Protein AF-A0A970DVB2-F1 (afdb_monomer)

Solvent-accessible surface area (backbone atoms only — not comparable to full-atom values): 7158 Å² total; per-residue (Å²): 130,81,80,74,85,77,85,55,66,73,77,74,58,91,44,64,52,68,48,99,84,73,50,55,23,44,49,46,59,50,99,82,74,46,80,42,81,42,71,71,52,56,77,52,60,52,73,46,30,64,72,48,66,75,65,81,65,89,85,80,86,90,50,93,90,47,56,69,70,58,41,53,52,52,52,50,51,50,52,38,7,68,74,74,51,31,47,72,69,50,52,51,50,50,26,62,75,67,74,43,73,70,34,63,78,48,76,91,72,60,83,133

Nearest PDB structures (foldseek):
  6vgj-assembly6_F  TM=4.010E-01  e=1.963E+00  Homo sapiens
  2k7i-assembly1_B  TM=3.975E-01  e=2.227E+00  Agrobacterium fabrum str. C58
  7ath-assembly1_AAA  TM=3.080E-01  e=3.687E+00  Microbacterium sp.
  8j07-assembly1_8A  TM=3.181E-01  e=7.856E+00  Homo sapiens

Structure (mmCIF, N/CA/C/O backbone):
data_AF-A0A970DVB2-F1
#
_entry.id   AF-A0A970DVB2-F1
#
loop_
_atom_site.group_PDB
_atom_site.id
_atom_site.type_symbol
_atom_site.label_atom_id
_atom_site.label_alt_id
_atom_site.label_comp_id
_atom_site.label_asym_id
_atom_site.label_entity_id
_atom_site.label_seq_id
_atom_site.pdbx_PDB_ins_code
_atom_site.Cartn_x
_atom_site.Cartn_y
_atom_site.Cartn_z
_atom_site.occupancy
_atom_site.B_iso_or_equiv
_atom_site.auth_seq_id
_atom_site.auth_comp_id
_atom_site.auth_asym_id
_atom_site.auth_atom_id
_atom_site.pdbx_PDB_model_num
ATOM 1 N N . MET A 1 1 ? 5.867 13.014 -39.044 1.00 49.78 1 MET A N 1
ATOM 2 C CA . MET A 1 1 ? 6.843 12.001 -38.583 1.00 49.78 1 MET A CA 1
ATOM 3 C C . MET A 1 1 ? 6.034 10.833 -38.029 1.00 49.78 1 MET A C 1
ATOM 5 O O . MET A 1 1 ? 5.243 11.074 -37.128 1.00 49.78 1 MET A O 1
ATOM 9 N N . LYS A 1 2 ? 6.109 9.622 -38.606 1.00 53.06 2 LYS A N 1
ATOM 10 C CA . LYS A 1 2 ? 5.461 8.447 -37.987 1.00 53.06 2 LYS A CA 1
ATOM 11 C C . LYS A 1 2 ? 6.108 8.230 -36.610 1.00 53.06 2 LYS A C 1
ATOM 13 O O . LYS A 1 2 ? 7.337 8.338 -36.546 1.00 53.06 2 LYS A O 1
ATOM 18 N N . PRO A 1 3 ? 5.348 7.973 -35.530 1.00 60.50 3 PRO A N 1
ATOM 19 C CA . PRO A 1 3 ? 5.961 7.591 -34.267 1.00 60.50 3 PRO A CA 1
ATOM 20 C C . PRO A 1 3 ? 6.817 6.352 -34.530 1.00 60.50 3 PRO A C 1
ATOM 22 O O . PRO A 1 3 ? 6.346 5.409 -35.164 1.00 60.50 3 PRO A O 1
ATOM 25 N N . ARG A 1 4 ? 8.088 6.383 -34.120 1.00 74.75 4 ARG A N 1
ATOM 26 C CA . ARG A 1 4 ? 8.899 5.163 -34.073 1.00 74.75 4 ARG A CA 1
ATOM 27 C C . ARG A 1 4 ? 8.208 4.200 -33.110 1.00 74.75 4 ARG A C 1
ATOM 29 O O . ARG A 1 4 ? 7.724 4.648 -32.069 1.00 74.75 4 ARG A O 1
ATOM 36 N N . ASP A 1 5 ? 8.163 2.919 -33.457 1.00 85.88 5 ASP A N 1
ATOM 37 C CA . ASP A 1 5 ? 7.605 1.895 -32.578 1.00 85.88 5 ASP A CA 1
ATOM 38 C C . ASP A 1 5 ? 8.281 1.975 -31.204 1.00 85.88 5 ASP A C 1
ATOM 40 O O . ASP A 1 5 ? 9.508 1.981 -31.092 1.00 85.88 5 ASP A O 1
ATOM 44 N N . CYS A 1 6 ? 7.475 2.108 -30.149 1.00 87.75 6 CYS A N 1
ATOM 45 C CA . CYS A 1 6 ? 7.980 2.120 -28.784 1.00 87.75 6 CYS A CA 1
ATOM 46 C C . CYS A 1 6 ? 8.249 0.668 -28.360 1.00 87.75 6 CYS A C 1
ATOM 48 O O . CYS A 1 6 ? 7.295 -0.109 -28.313 1.00 87.75 6 CYS A O 1
ATOM 50 N N . PRO A 1 7 ? 9.490 0.291 -27.998 1.00 88.19 7 PRO A N 1
ATOM 51 C CA . PRO A 1 7 ? 9.813 -1.078 -27.584 1.00 88.19 7 PRO A CA 1
ATOM 52 C C . PRO A 1 7 ? 9.253 -1.454 -26.199 1.00 88.19 7 PRO A C 1
ATOM 54 O O . PRO A 1 7 ? 9.365 -2.603 -25.785 1.00 88.19 7 PRO A O 1
ATOM 57 N N . ARG A 1 8 ? 8.658 -0.491 -25.476 1.00 88.75 8 ARG A N 1
ATOM 58 C CA . ARG A 1 8 ? 8.035 -0.646 -24.147 1.00 88.75 8 ARG A CA 1
ATOM 59 C C . ARG A 1 8 ? 8.895 -1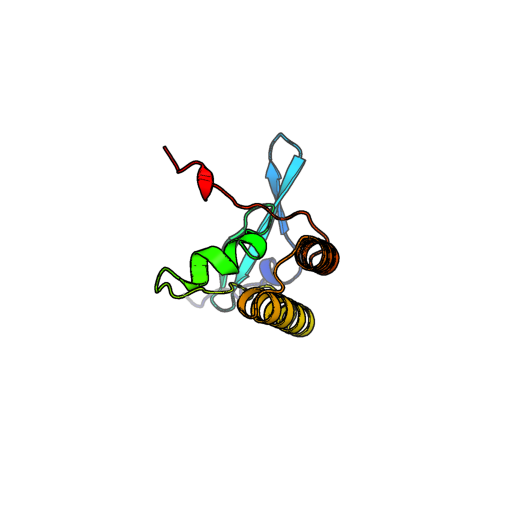.386 -23.098 1.00 88.75 8 ARG A C 1
ATOM 61 O O . ARG A 1 8 ? 8.348 -2.201 -22.358 1.00 88.75 8 ARG A O 1
ATOM 68 N N . PRO A 1 9 ? 10.205 -1.090 -22.948 1.00 90.00 9 PRO A N 1
ATOM 69 C CA . PRO A 1 9 ? 11.036 -1.733 -21.923 1.00 90.00 9 PRO A CA 1
ATOM 70 C C . PRO A 1 9 ? 10.486 -1.490 -20.512 1.00 90.00 9 PRO A C 1
ATOM 72 O O . PRO A 1 9 ? 10.523 -2.374 -19.667 1.00 90.00 9 PRO A O 1
ATOM 75 N N . CYS A 1 10 ? 9.859 -0.331 -20.291 1.00 88.31 10 CYS A N 1
ATOM 76 C CA . CYS A 1 10 ? 9.198 0.029 -19.042 1.00 88.31 10 CYS A CA 1
ATOM 77 C C . CYS A 1 10 ? 8.047 -0.900 -18.609 1.00 88.31 10 CYS A C 1
ATOM 79 O O . CYS A 1 10 ? 7.596 -0.783 -17.476 1.00 88.31 10 CYS A O 1
ATOM 81 N N . GLN A 1 11 ? 7.563 -1.792 -19.482 1.00 86.38 11 GLN A N 1
ATOM 82 C CA . GLN A 1 11 ? 6.514 -2.776 -19.175 1.00 86.38 11 GLN A CA 1
ATOM 83 C C . GLN A 1 11 ? 7.055 -4.208 -19.043 1.00 86.38 11 GLN A C 1
ATOM 85 O O . GLN A 1 11 ? 6.295 -5.121 -18.743 1.00 86.38 11 GLN A O 1
ATOM 90 N N . GLN A 1 12 ? 8.347 -4.427 -19.301 1.00 87.62 12 GLN A N 1
ATOM 91 C CA . GLN A 1 12 ? 8.930 -5.771 -19.369 1.00 87.62 12 GLN A CA 1
ATOM 92 C C . GLN A 1 12 ? 9.499 -6.244 -18.029 1.00 87.62 12 GLN A C 1
ATOM 94 O O . GLN A 1 12 ? 9.635 -7.446 -17.812 1.00 87.62 12 GLN A O 1
ATOM 99 N N . GLN A 1 13 ? 9.869 -5.316 -17.145 1.00 89.00 13 GLN A N 1
ATOM 100 C CA . GLN A 1 13 ? 10.516 -5.610 -15.869 1.00 89.00 13 GLN A CA 1
ATOM 101 C C . GLN A 1 13 ? 10.061 -4.629 -14.788 1.00 89.00 13 GLN A C 1
ATOM 103 O O . GLN A 1 13 ? 9.552 -3.547 -15.081 1.00 89.00 13 GLN A O 1
ATOM 108 N N . CYS A 1 14 ? 10.296 -4.998 -13.530 1.00 89.31 14 CYS A N 1
ATOM 109 C CA . CYS A 1 14 ? 10.152 -4.091 -12.399 1.00 89.31 14 CYS A CA 1
ATOM 110 C C . CYS A 1 14 ? 11.433 -3.269 -12.233 1.00 89.31 14 CYS A C 1
ATOM 112 O O . CYS A 1 14 ? 12.523 -3.832 -12.114 1.00 89.31 14 CYS A O 1
ATOM 114 N N . TYR A 1 15 ? 11.295 -1.946 -12.191 1.00 94.62 15 TYR A N 1
ATOM 115 C CA . TYR A 1 15 ? 12.412 -1.020 -12.022 1.00 94.62 15 TYR A CA 1
ATOM 116 C C . TYR A 1 15 ? 12.319 -0.290 -10.685 1.00 94.62 15 TYR A C 1
ATOM 118 O O . TYR A 1 15 ? 11.229 -0.033 -10.172 1.00 94.62 15 TYR A O 1
ATOM 126 N N . PHE A 1 16 ? 13.478 0.078 -10.140 1.00 96.31 16 PHE A N 1
ATOM 127 C CA . PHE A 1 16 ? 13.588 0.780 -8.866 1.00 96.31 16 PHE A CA 1
ATOM 128 C C . PHE A 1 16 ? 14.648 1.877 -8.956 1.00 96.31 16 PHE A C 1
ATOM 130 O O . PHE A 1 16 ? 15.695 1.686 -9.580 1.00 96.31 16 PHE A O 1
ATOM 137 N N . LEU A 1 17 ? 14.396 3.011 -8.303 1.00 97.06 17 LEU A N 1
ATOM 138 C CA . LEU A 1 17 ? 15.439 3.978 -7.970 1.00 97.06 17 LEU A CA 1
ATOM 139 C C . LEU A 1 17 ? 15.958 3.665 -6.570 1.00 97.06 17 LEU A C 1
ATOM 141 O O . LEU A 1 17 ? 15.189 3.672 -5.612 1.00 97.06 17 LEU A O 1
ATOM 145 N N . ARG A 1 18 ? 17.260 3.409 -6.458 1.00 97.56 18 ARG A N 1
ATOM 146 C CA . ARG A 1 18 ? 17.924 3.164 -5.179 1.00 97.56 18 ARG A CA 1
ATOM 147 C C . ARG A 1 18 ? 18.579 4.440 -4.676 1.00 97.56 18 ARG A C 1
ATOM 149 O O . ARG A 1 18 ? 19.373 5.051 -5.389 1.00 97.56 18 ARG A O 1
ATOM 156 N N . ASP A 1 19 ? 18.263 4.837 -3.450 1.00 96.44 19 ASP A N 1
ATOM 157 C CA . ASP A 1 19 ? 18.910 5.985 -2.819 1.00 96.44 19 ASP A CA 1
ATOM 158 C C . ASP A 1 19 ? 20.275 5.624 -2.192 1.00 96.44 19 ASP A C 1
ATOM 160 O O . ASP A 1 19 ? 20.695 4.467 -2.132 1.00 96.44 19 ASP A O 1
ATOM 164 N N . ARG A 1 20 ? 20.975 6.629 -1.652 1.00 97.56 20 ARG A N 1
ATOM 165 C CA . ARG A 1 20 ? 22.262 6.450 -0.946 1.00 97.56 20 ARG A CA 1
ATOM 166 C C . ARG A 1 20 ? 22.180 5.599 0.332 1.00 97.56 20 ARG A C 1
ATOM 168 O O . ARG A 1 20 ? 23.214 5.234 0.880 1.00 97.56 20 ARG A O 1
ATOM 175 N N . LYS A 1 21 ? 20.974 5.350 0.850 1.00 96.69 21 LYS A N 1
ATOM 176 C CA . LYS A 1 21 ? 20.705 4.502 2.019 1.00 96.69 21 LYS A CA 1
ATOM 177 C C . LYS A 1 21 ? 20.304 3.080 1.606 1.00 96.69 21 LYS A C 1
ATOM 179 O O . LYS A 1 21 ? 19.918 2.301 2.474 1.00 96.69 21 LYS A O 1
ATOM 184 N N . ASN A 1 22 ? 20.420 2.738 0.319 1.00 96.25 22 ASN A N 1
ATOM 185 C CA . ASN A 1 22 ? 19.985 1.469 -0.264 1.00 96.25 22 ASN A CA 1
ATOM 186 C C . ASN A 1 22 ? 18.478 1.210 -0.122 1.00 96.25 22 ASN A C 1
ATOM 188 O O . ASN A 1 22 ? 18.049 0.062 -0.033 1.00 96.25 22 ASN A O 1
ATOM 192 N N . ILE A 1 23 ? 17.673 2.272 -0.086 1.00 95.81 23 ILE A N 1
ATOM 193 C CA . ILE A 1 23 ? 16.217 2.175 -0.106 1.00 95.81 23 ILE A CA 1
ATOM 194 C C . ILE A 1 23 ? 15.759 2.200 -1.561 1.00 95.81 23 ILE A C 1
ATOM 196 O O . ILE A 1 23 ? 16.094 3.126 -2.301 1.00 95.81 23 ILE A O 1
ATOM 200 N N . ASP A 1 24 ? 14.971 1.197 -1.940 1.00 95.94 24 ASP A N 1
ATOM 201 C CA . ASP A 1 24 ? 14.407 1.063 -3.279 1.00 95.94 24 ASP A CA 1
ATOM 202 C C . ASP A 1 24 ? 13.032 1.736 -3.375 1.00 95.94 24 ASP A C 1
ATOM 204 O O . ASP A 1 24 ? 12.140 1.511 -2.554 1.00 95.94 24 ASP A O 1
ATOM 208 N N . PHE A 1 25 ? 12.868 2.568 -4.401 1.00 96.50 25 PHE A N 1
ATOM 209 C CA . PHE A 1 25 ? 11.634 3.270 -4.740 1.00 96.50 25 PHE A CA 1
ATOM 210 C C . PHE A 1 25 ? 11.098 2.722 -6.067 1.00 96.50 25 PHE A C 1
ATOM 212 O O . PHE A 1 25 ? 11.772 2.884 -7.091 1.00 96.50 25 PHE A O 1
ATOM 219 N N . PRO A 1 26 ? 9.927 2.058 -6.081 1.00 94.06 26 PRO A N 1
ATOM 220 C CA . PRO A 1 26 ? 9.390 1.447 -7.291 1.00 94.06 26 PRO A CA 1
ATOM 221 C C . PRO A 1 26 ? 9.089 2.479 -8.378 1.00 94.06 26 PRO A C 1
ATOM 223 O O . PRO A 1 26 ? 8.498 3.529 -8.116 1.00 94.06 26 PRO A O 1
ATOM 226 N N . VAL A 1 27 ? 9.449 2.144 -9.613 1.00 94.50 27 VAL A N 1
ATOM 227 C CA . VAL A 1 27 ? 9.116 2.913 -10.811 1.00 94.50 27 VAL A CA 1
ATOM 228 C C . VAL A 1 27 ? 8.075 2.132 -11.602 1.00 94.50 27 VAL A C 1
ATOM 230 O O . VAL A 1 27 ? 8.374 1.079 -12.161 1.00 94.50 27 VAL A O 1
ATOM 233 N N . MET A 1 28 ? 6.854 2.659 -11.651 1.00 91.62 28 MET A N 1
ATOM 234 C CA . MET A 1 28 ? 5.715 2.028 -12.318 1.00 91.62 28 MET A CA 1
ATOM 235 C C . MET A 1 28 ? 5.299 2.839 -13.540 1.00 91.62 28 MET A C 1
ATOM 237 O O . MET A 1 28 ? 5.385 4.064 -13.531 1.00 91.62 28 MET A O 1
ATOM 241 N N . VAL A 1 29 ? 4.816 2.175 -14.589 1.00 91.12 29 VAL A N 1
ATOM 242 C CA . VAL A 1 29 ? 4.238 2.846 -15.760 1.00 91.12 29 VAL A CA 1
ATOM 243 C C . VAL A 1 29 ? 2.789 2.421 -15.927 1.00 91.12 29 VAL A C 1
ATOM 245 O O . VAL A 1 29 ? 2.481 1.235 -15.854 1.00 91.12 29 VAL A O 1
ATOM 248 N N . ASP A 1 30 ? 1.903 3.396 -16.122 1.00 88.69 30 ASP A N 1
ATOM 249 C CA . ASP A 1 30 ? 0.477 3.143 -16.328 1.00 88.69 30 ASP A CA 1
ATOM 250 C C . ASP A 1 30 ? 0.122 2.863 -17.800 1.00 88.69 30 ASP A C 1
ATOM 252 O O . ASP A 1 30 ? 0.963 2.921 -18.705 1.00 88.69 30 ASP A O 1
ATOM 256 N N . GLU A 1 31 ? -1.149 2.558 -18.056 1.00 86.50 31 GLU A N 1
ATOM 257 C CA . GLU A 1 31 ? -1.678 2.249 -19.386 1.00 86.50 31 GLU A CA 1
ATOM 258 C C . GLU A 1 31 ? -1.585 3.423 -20.381 1.00 86.50 31 GLU A C 1
ATOM 260 O O . GLU A 1 31 ? -1.691 3.220 -21.591 1.00 86.50 31 GLU A O 1
ATOM 265 N N . PHE A 1 32 ? -1.325 4.638 -19.886 1.00 90.19 32 PHE A N 1
ATOM 266 C CA . PHE A 1 32 ? -1.130 5.856 -20.673 1.00 90.19 32 PHE A CA 1
ATOM 267 C C . PHE A 1 32 ? 0.355 6.212 -20.853 1.00 90.19 32 PHE A C 1
ATOM 269 O O . PHE A 1 32 ? 0.676 7.340 -21.234 1.00 90.19 32 PHE A O 1
ATOM 276 N N . CYS A 1 33 ? 1.267 5.270 -20.584 1.00 89.56 33 CYS A N 1
ATOM 277 C CA . CYS A 1 33 ? 2.718 5.455 -20.662 1.00 89.56 33 CYS A CA 1
ATOM 278 C C . CYS A 1 33 ? 3.258 6.552 -19.725 1.00 89.56 33 CYS A C 1
ATOM 280 O O . CYS A 1 33 ? 4.321 7.121 -19.992 1.00 89.56 33 CYS A O 1
ATOM 282 N N . ARG A 1 34 ? 2.560 6.857 -18.622 1.00 91.06 34 ARG A N 1
ATOM 283 C CA . ARG A 1 34 ? 3.053 7.799 -17.608 1.00 91.06 34 ARG A CA 1
ATOM 284 C C . ARG A 1 34 ? 3.837 7.049 -16.547 1.00 91.06 34 ARG A C 1
ATOM 286 O O . ARG A 1 34 ? 3.380 6.029 -16.039 1.00 91.06 34 ARG A O 1
ATOM 293 N N . LEU A 1 35 ? 5.005 7.583 -16.212 1.00 92.25 35 LEU A N 1
ATOM 294 C CA . LEU A 1 35 ? 5.871 7.049 -15.172 1.00 92.25 35 LEU A CA 1
ATOM 295 C C . LEU A 1 35 ? 5.469 7.612 -13.806 1.00 92.25 35 LEU A C 1
ATOM 297 O O . LEU A 1 35 ? 5.334 8.823 -13.637 1.00 92.25 35 LEU A O 1
ATOM 301 N N . HIS A 1 36 ? 5.330 6.720 -12.834 1.00 92.56 36 HIS A N 1
ATOM 302 C CA . HIS A 1 36 ? 5.020 6.997 -11.440 1.00 92.56 36 HIS A CA 1
ATOM 303 C C . HIS A 1 36 ? 6.185 6.517 -10.578 1.00 92.56 36 HIS A C 1
ATOM 305 O O . HIS A 1 36 ? 6.527 5.335 -10.591 1.00 92.56 36 HIS A O 1
ATOM 311 N N . LEU A 1 37 ? 6.792 7.432 -9.825 1.00 94.81 37 LEU A N 1
ATOM 312 C CA . LEU A 1 37 ? 7.753 7.086 -8.782 1.00 94.81 37 LEU A CA 1
ATOM 313 C C . LEU A 1 37 ? 6.992 6.900 -7.471 1.00 94.81 37 LEU A C 1
ATOM 315 O O . LEU A 1 37 ? 6.432 7.857 -6.932 1.00 94.81 37 LEU A O 1
ATOM 319 N N . LEU A 1 38 ? 6.948 5.668 -6.975 1.00 93.25 38 LEU A N 1
ATOM 320 C CA . LEU A 1 38 ? 6.254 5.335 -5.738 1.00 93.25 38 LEU A CA 1
ATOM 321 C C . LEU A 1 38 ? 7.187 5.470 -4.534 1.00 93.25 38 LEU A C 1
ATOM 323 O O . LEU A 1 38 ? 8.403 5.321 -4.637 1.00 93.25 38 LEU A O 1
ATOM 327 N N . ASN A 1 39 ? 6.599 5.724 -3.364 1.00 92.88 39 ASN A N 1
ATOM 328 C CA . ASN A 1 39 ? 7.330 5.659 -2.103 1.00 92.88 39 ASN A CA 1
ATOM 329 C C . ASN A 1 39 ? 7.780 4.221 -1.807 1.00 92.88 39 ASN A C 1
ATOM 331 O O . ASN A 1 39 ? 7.123 3.260 -2.198 1.00 92.88 39 ASN A O 1
ATOM 335 N N . SER A 1 40 ? 8.863 4.085 -1.045 1.00 93.06 40 SER A N 1
ATOM 336 C CA . SER A 1 40 ? 9.439 2.790 -0.653 1.00 93.06 40 SER A CA 1
ATOM 337 C C . SER A 1 40 ? 8.600 1.989 0.349 1.00 93.06 40 SER A C 1
ATOM 339 O O . SER A 1 40 ? 8.912 0.835 0.630 1.00 93.06 40 SER A O 1
ATOM 341 N N . ARG A 1 41 ? 7.559 2.601 0.925 1.00 93.38 41 ARG A N 1
ATOM 342 C CA . ARG A 1 41 ? 6.599 1.950 1.823 1.00 93.38 41 ARG A CA 1
ATOM 343 C C . ARG A 1 41 ? 5.191 2.437 1.545 1.00 93.38 41 ARG A C 1
ATOM 345 O O . ARG A 1 41 ? 4.982 3.638 1.349 1.00 93.38 41 ARG A O 1
ATOM 352 N N . TYR A 1 42 ? 4.224 1.532 1.624 1.00 94.00 42 TYR A N 1
ATOM 353 C CA . TYR A 1 42 ? 2.817 1.904 1.537 1.00 94.00 42 TYR A CA 1
ATOM 354 C C . TYR A 1 42 ? 2.358 2.705 2.757 1.00 94.00 42 TYR A C 1
ATOM 356 O O . TYR A 1 42 ? 2.689 2.401 3.909 1.00 94.00 42 TYR A O 1
ATOM 364 N N . LEU A 1 43 ? 1.550 3.727 2.482 1.00 94.25 43 LEU A N 1
ATOM 365 C CA . LEU A 1 43 ? 0.823 4.464 3.500 1.00 94.25 43 LEU A CA 1
ATOM 366 C C . LEU A 1 43 ? -0.421 3.671 3.902 1.00 94.25 43 LEU A C 1
ATOM 368 O O . LEU A 1 43 ? -1.215 3.289 3.045 1.00 94.25 43 LEU A O 1
ATOM 372 N N . SER A 1 44 ? -0.612 3.463 5.201 1.00 94.81 44 SER A N 1
ATOM 373 C CA . SER A 1 44 ? -1.831 2.863 5.739 1.00 94.81 44 SER A CA 1
ATOM 374 C C . SER A 1 44 ? -2.288 3.606 6.982 1.00 94.81 44 SER A C 1
ATOM 376 O O . SER A 1 44 ? -1.487 3.906 7.870 1.00 94.81 44 SER A O 1
ATOM 378 N N . LEU A 1 45 ? -3.593 3.875 7.021 1.00 93.81 45 LEU A N 1
ATOM 379 C CA . LEU A 1 45 ? -4.300 4.450 8.161 1.00 93.81 45 LEU A CA 1
ATOM 380 C C . LEU A 1 45 ? -5.350 3.479 8.729 1.00 93.81 45 LEU A C 1
ATOM 382 O O . LEU A 1 45 ? -6.370 3.903 9.268 1.00 93.81 45 LEU A O 1
ATOM 386 N N . LEU A 1 46 ? -5.138 2.166 8.557 1.00 94.75 46 LEU A N 1
ATOM 387 C CA . LEU A 1 46 ? -6.074 1.119 8.990 1.00 94.75 46 LEU A CA 1
ATOM 388 C C . LEU A 1 46 ? -6.437 1.248 10.481 1.00 94.75 46 LEU A C 1
ATOM 390 O O . LEU A 1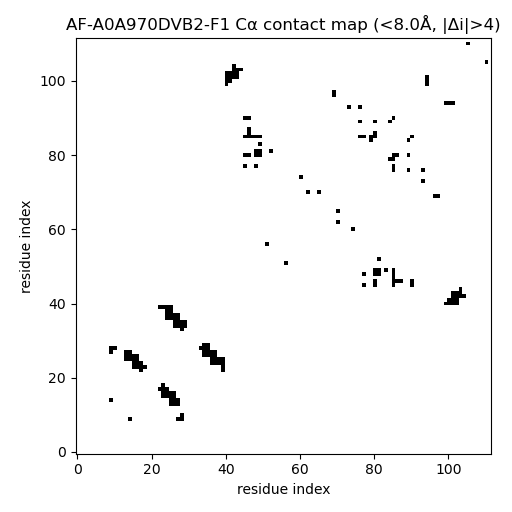 46 ? -7.602 1.126 10.849 1.00 94.75 46 LEU A O 1
ATOM 394 N N . ARG A 1 47 ? -5.445 1.561 11.323 1.00 91.69 47 ARG A N 1
ATOM 395 C CA . ARG A 1 47 ? -5.610 1.720 12.778 1.00 91.69 47 ARG A CA 1
ATOM 396 C C . ARG A 1 47 ? -6.336 3.004 13.170 1.00 91.69 47 ARG A C 1
ATOM 398 O O . ARG A 1 47 ? -6.827 3.12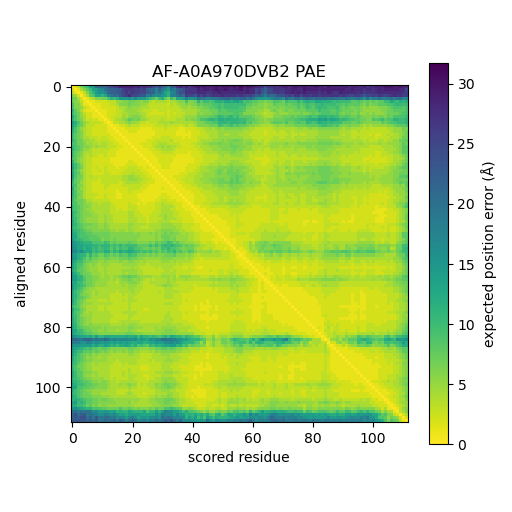6 14.283 1.00 91.69 47 ARG A O 1
ATOM 405 N N . GLU A 1 48 ? -6.388 3.976 12.270 1.00 90.81 48 GLU A N 1
ATOM 406 C CA . GLU A 1 48 ? -7.012 5.276 12.496 1.00 90.81 48 GLU A CA 1
ATOM 407 C C . GLU A 1 48 ? -8.449 5.317 11.967 1.00 90.81 48 GLU A C 1
ATOM 409 O O . GLU A 1 48 ? -9.132 6.328 12.135 1.00 90.81 48 GLU A O 1
ATOM 414 N N . LEU A 1 49 ? -8.929 4.239 11.334 1.00 91.38 49 LEU A N 1
ATOM 415 C CA . LEU A 1 49 ? -10.238 4.214 10.685 1.00 91.38 49 LEU A CA 1
ATOM 416 C C . LEU A 1 49 ? -11.390 4.527 11.635 1.00 91.38 49 LEU A C 1
ATOM 418 O O . LEU A 1 49 ? -12.305 5.235 11.224 1.00 91.38 49 LEU A O 1
ATOM 422 N N . GLU A 1 50 ? -11.343 4.068 12.888 1.00 85.94 50 GLU A N 1
ATOM 423 C CA . GLU A 1 50 ? -12.383 4.393 13.872 1.00 85.94 50 GLU A CA 1
ATOM 424 C C . GLU A 1 50 ? -12.491 5.906 14.092 1.00 85.94 50 GLU A C 1
ATOM 426 O O . GLU A 1 50 ? -13.571 6.480 13.958 1.00 85.94 50 GLU A O 1
ATOM 431 N N . THR A 1 51 ? -11.359 6.575 14.326 1.00 87.31 51 THR A N 1
ATOM 432 C CA . THR A 1 51 ? -11.302 8.032 14.512 1.00 87.31 51 THR A CA 1
ATOM 433 C C . THR A 1 51 ? -11.634 8.796 13.228 1.00 87.31 51 THR A C 1
ATOM 435 O O . THR A 1 51 ? -12.206 9.886 13.269 1.00 87.31 51 THR A O 1
ATOM 438 N N . LEU A 1 52 ? -11.259 8.260 12.064 1.00 89.38 52 LEU A N 1
ATOM 439 C CA . LEU A 1 52 ? -11.524 8.886 10.767 1.00 89.38 52 LEU A CA 1
ATOM 440 C C . LEU A 1 52 ? -12.997 8.778 10.358 1.00 89.38 52 LEU A C 1
ATOM 442 O O . LEU A 1 52 ? -13.512 9.700 9.722 1.00 89.38 52 LEU A O 1
ATOM 446 N N . ARG A 1 53 ? -13.686 7.699 10.749 1.00 84.44 53 ARG A N 1
ATOM 447 C CA . ARG A 1 53 ? -15.107 7.458 10.444 1.00 84.44 53 ARG A CA 1
ATOM 448 C C . ARG A 1 53 ? -16.004 8.594 10.935 1.00 84.44 53 ARG A C 1
ATOM 450 O O . ARG A 1 53 ? -16.971 8.950 10.270 1.00 84.44 53 ARG A O 1
ATOM 457 N N . GLU A 1 54 ? -15.664 9.200 12.066 1.00 85.44 54 GLU A N 1
ATOM 458 C CA . GLU A 1 54 ? -16.454 10.272 12.682 1.00 85.44 54 GLU A CA 1
ATOM 459 C C . GLU A 1 54 ? -16.264 11.636 11.998 1.00 85.44 54 GLU A C 1
ATOM 461 O O . GLU A 1 54 ? -17.077 12.545 12.167 1.00 85.44 54 GLU A O 1
ATOM 466 N N . LYS A 1 55 ? -15.223 11.794 11.170 1.00 88.12 55 LYS A N 1
ATOM 467 C CA . LYS A 1 55 ? -14.804 13.095 10.620 1.00 88.12 55 LYS A CA 1
ATOM 468 C C . LYS A 1 55 ? -15.510 13.510 9.321 1.00 88.12 55 LYS A C 1
ATOM 470 O O . LYS A 1 55 ? -15.114 14.505 8.723 1.00 88.12 55 LYS A O 1
ATOM 475 N N . ARG A 1 56 ? -16.551 12.788 8.879 1.00 84.62 56 ARG A N 1
ATOM 476 C CA . ARG A 1 56 ? -17.278 13.037 7.607 1.00 84.62 56 ARG A CA 1
ATOM 477 C C . ARG A 1 56 ? -16.341 13.160 6.391 1.00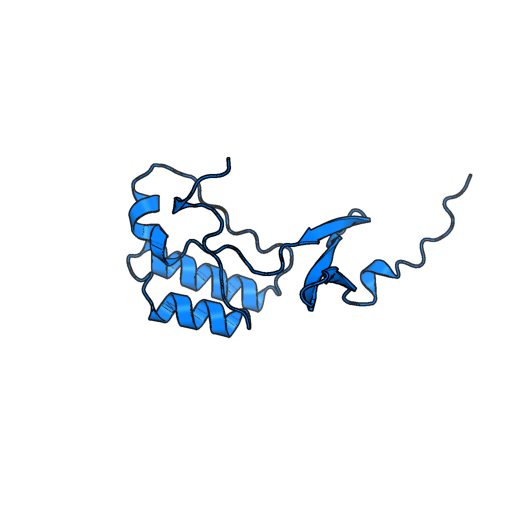 84.62 56 ARG A C 1
ATOM 479 O O . ARG A 1 56 ? -16.520 14.020 5.534 1.00 84.62 56 ARG A O 1
ATOM 486 N N . LEU A 1 57 ? -15.327 12.299 6.331 1.00 88.62 57 LEU A N 1
ATOM 487 C CA . LEU A 1 57 ? -14.346 12.260 5.246 1.00 88.62 57 LEU A CA 1
ATOM 488 C C . LEU A 1 57 ? -14.688 11.160 4.240 1.00 88.62 57 LEU A C 1
ATOM 490 O O . LEU A 1 57 ? -15.249 10.127 4.599 1.00 88.62 57 LEU A O 1
ATOM 494 N N . SER A 1 58 ? -14.280 11.358 2.987 1.00 89.44 58 SER A N 1
ATOM 495 C CA . SER A 1 58 ? -14.209 10.271 2.008 1.00 89.44 58 SER A CA 1
ATOM 496 C C . SER A 1 58 ? -12.817 9.651 2.054 1.00 89.44 58 SER A C 1
ATOM 498 O O . SER A 1 58 ? -11.823 10.336 1.819 1.00 89.44 58 SER A O 1
ATOM 500 N N . LEU A 1 59 ? -12.745 8.358 2.360 1.00 88.81 59 LEU 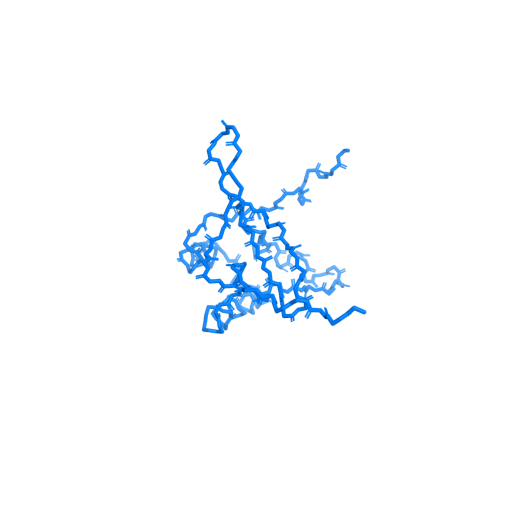A N 1
ATOM 501 C CA . LEU A 1 59 ? -11.497 7.601 2.366 1.00 88.81 59 LEU A CA 1
ATOM 502 C C . LEU A 1 59 ? -11.346 6.861 1.037 1.00 88.81 59 LEU A C 1
ATOM 504 O O . LEU A 1 59 ? -12.289 6.233 0.558 1.00 88.81 59 LEU A O 1
ATOM 508 N N . ARG A 1 60 ? -10.150 6.923 0.448 1.00 93.06 60 ARG A N 1
ATOM 509 C CA . ARG A 1 60 ? -9.822 6.238 -0.803 1.00 93.06 60 ARG A CA 1
ATOM 510 C C . ARG A 1 60 ? -8.689 5.252 -0.569 1.00 93.06 60 ARG A C 1
ATOM 512 O O . ARG A 1 60 ? -7.631 5.632 -0.078 1.00 93.06 60 ARG A O 1
ATOM 519 N N . LEU A 1 61 ? -8.903 4.012 -0.995 1.00 94.56 61 LEU A N 1
ATOM 520 C CA . LEU A 1 61 ? -7.834 3.035 -1.156 1.00 94.56 61 LEU A CA 1
ATOM 521 C C . LEU A 1 61 ? -7.242 3.177 -2.553 1.00 94.56 61 LEU A C 1
ATOM 523 O O . LEU A 1 61 ? -7.962 3.125 -3.549 1.00 94.56 61 LEU A O 1
ATOM 527 N N . GLU A 1 62 ? -5.933 3.383 -2.618 1.00 92.56 62 GLU A N 1
ATOM 528 C CA . GLU A 1 62 ? -5.197 3.428 -3.874 1.00 92.56 62 GLU A CA 1
ATOM 529 C C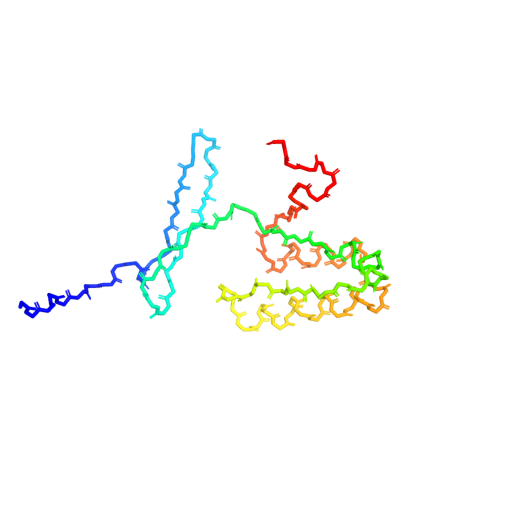 . GLU A 1 62 ? -4.545 2.069 -4.130 1.00 92.56 62 GLU A C 1
ATOM 531 O O . GLU A 1 62 ? -3.537 1.729 -3.518 1.00 92.56 62 GLU A O 1
ATOM 536 N N . LEU A 1 63 ? -5.169 1.278 -5.006 1.00 93.06 63 LEU A N 1
ATOM 537 C CA . LEU A 1 63 ? -4.811 -0.121 -5.264 1.00 93.06 63 LEU A CA 1
ATOM 538 C C . LEU A 1 63 ? -4.484 -0.376 -6.741 1.00 93.06 63 LEU A C 1
ATOM 540 O O . LEU A 1 63 ? -4.391 -1.529 -7.144 1.00 93.06 63 LEU A O 1
ATOM 544 N N . ARG A 1 64 ? -4.294 0.678 -7.553 1.00 87.19 64 ARG A N 1
ATOM 545 C CA . ARG A 1 64 ? -4.062 0.572 -9.009 1.00 87.19 64 ARG A CA 1
ATOM 546 C C . ARG A 1 64 ? -2.910 -0.353 -9.410 1.00 87.19 64 ARG A C 1
ATOM 548 O O . ARG A 1 64 ? -2.920 -0.877 -10.514 1.00 87.19 64 ARG A O 1
ATOM 555 N N . HIS A 1 65 ? -1.928 -0.537 -8.533 1.00 84.81 65 HIS A N 1
ATOM 556 C CA . HIS A 1 65 ? -0.745 -1.362 -8.787 1.00 84.81 65 HIS A CA 1
ATOM 557 C C . HIS A 1 65 ? -0.763 -2.702 -8.041 1.00 84.81 65 HIS A C 1
ATOM 559 O O . HIS A 1 65 ? 0.258 -3.381 -8.001 1.00 84.81 65 HIS A O 1
ATOM 565 N N . GLN A 1 66 ? -1.890 -3.062 -7.423 1.00 89.56 66 GLN A N 1
ATOM 566 C CA . GLN A 1 66 ? -2.039 -4.330 -6.717 1.00 89.56 66 GLN A CA 1
ATOM 567 C C . GLN A 1 66 ? -2.698 -5.373 -7.611 1.00 89.56 66 GLN A C 1
ATOM 569 O O . GLN A 1 66 ? -3.600 -5.064 -8.390 1.00 89.56 66 GLN A O 1
ATOM 574 N N . ASP A 1 67 ? -2.274 -6.620 -7.437 1.00 91.88 67 ASP A N 1
ATOM 575 C CA . ASP A 1 67 ? -2.982 -7.770 -7.981 1.00 91.88 67 ASP A CA 1
ATOM 576 C C . ASP A 1 67 ? -4.450 -7.778 -7.488 1.00 91.88 67 ASP A C 1
ATOM 578 O O . ASP A 1 67 ? -4.693 -7.449 -6.319 1.00 91.88 67 ASP A O 1
ATOM 582 N N . PRO A 1 68 ? -5.443 -8.132 -8.328 1.00 95.81 68 PRO A N 1
ATOM 583 C CA . PRO A 1 68 ? -6.851 -8.126 -7.934 1.00 95.81 68 PRO A CA 1
ATOM 584 C C . PRO A 1 68 ? -7.173 -8.952 -6.681 1.00 95.81 68 PRO A C 1
ATOM 586 O O . PRO A 1 68 ? -8.025 -8.545 -5.885 1.00 95.81 68 PRO A O 1
ATOM 589 N N . GLU A 1 69 ? -6.501 -10.084 -6.459 1.00 96.88 69 GLU A N 1
ATOM 590 C CA . GLU A 1 69 ? -6.712 -10.907 -5.265 1.00 96.88 69 GLU A CA 1
ATOM 591 C C . GLU A 1 69 ? -6.152 -10.228 -4.016 1.00 96.88 69 GLU A C 1
ATOM 593 O O . GLU A 1 69 ? -6.792 -10.233 -2.956 1.00 96.88 69 GLU A O 1
ATOM 598 N N . VAL A 1 70 ? -4.974 -9.610 -4.136 1.00 96.50 70 VAL A N 1
ATOM 599 C CA . VAL A 1 70 ? -4.381 -8.796 -3.066 1.00 96.50 70 VAL A CA 1
ATOM 600 C C . VAL A 1 70 ? -5.291 -7.609 -2.760 1.00 96.50 70 VAL A C 1
ATOM 602 O O . VAL A 1 70 ? -5.650 -7.397 -1.602 1.00 96.50 70 VAL A O 1
ATOM 605 N N . ALA A 1 71 ? -5.753 -6.888 -3.784 1.00 97.44 71 ALA A N 1
ATOM 606 C CA . ALA A 1 71 ? -6.663 -5.757 -3.642 1.00 97.44 71 ALA A CA 1
ATOM 607 C C . ALA A 1 71 ? -7.956 -6.153 -2.912 1.00 97.44 71 ALA A C 1
ATOM 609 O O . ALA A 1 71 ? -8.371 -5.465 -1.978 1.00 97.44 71 ALA A O 1
ATOM 610 N N . ALA A 1 72 ? -8.561 -7.290 -3.267 1.00 97.69 72 ALA A N 1
ATOM 611 C CA . ALA A 1 72 ? -9.758 -7.795 -2.597 1.00 97.69 72 ALA A CA 1
ATOM 612 C C . ALA A 1 72 ? -9.518 -8.075 -1.103 1.00 97.69 72 ALA A C 1
ATOM 614 O O . ALA A 1 72 ? -10.365 -7.749 -0.266 1.00 97.69 72 ALA A O 1
ATOM 615 N N . LYS A 1 73 ? -8.363 -8.648 -0.746 1.00 97.25 73 LYS A N 1
ATOM 616 C CA . LYS A 1 73 ? -7.986 -8.898 0.656 1.00 97.25 73 LYS A CA 1
ATOM 617 C C . LYS A 1 73 ? -7.743 -7.592 1.419 1.00 97.25 73 LYS A C 1
ATOM 619 O O . LYS A 1 73 ? -8.250 -7.450 2.530 1.00 97.25 73 LYS A O 1
ATOM 624 N N . VAL A 1 74 ? -7.062 -6.615 0.811 1.00 97.00 74 VAL A N 1
ATOM 625 C CA . VAL A 1 74 ? -6.872 -5.275 1.397 1.00 97.00 74 VAL A CA 1
ATOM 626 C C . VAL A 1 74 ? -8.222 -4.604 1.657 1.00 97.00 74 VAL A C 1
ATOM 628 O O . VAL A 1 74 ? -8.464 -4.120 2.760 1.00 97.00 74 VAL A O 1
ATOM 631 N N . ILE A 1 75 ? -9.138 -4.625 0.685 1.00 96.69 75 ILE A N 1
ATOM 632 C CA . ILE A 1 75 ? -10.483 -4.049 0.838 1.00 96.69 75 ILE A CA 1
ATOM 633 C C . ILE A 1 75 ? -11.216 -4.680 2.028 1.00 96.69 75 ILE A C 1
ATOM 635 O O . ILE A 1 75 ? -11.786 -3.952 2.839 1.00 96.69 75 ILE A O 1
ATOM 639 N N . ARG A 1 76 ? -11.169 -6.012 2.173 1.00 95.56 76 ARG A N 1
ATOM 640 C CA . ARG A 1 76 ? -11.808 -6.716 3.299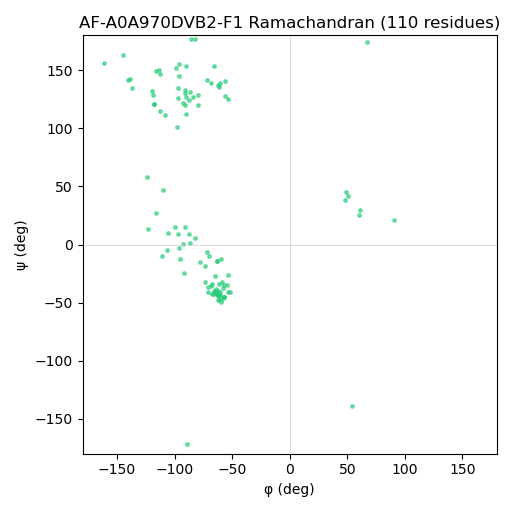 1.00 95.56 76 ARG A CA 1
ATOM 641 C C . ARG A 1 76 ? -11.249 -6.274 4.651 1.00 95.56 76 ARG A C 1
ATOM 643 O O . ARG A 1 76 ? -12.037 -6.017 5.557 1.00 95.56 76 ARG A O 1
ATOM 650 N N . LEU A 1 77 ? -9.929 -6.135 4.775 1.00 95.62 77 LEU A N 1
ATOM 651 C CA . LEU A 1 77 ? -9.292 -5.656 6.009 1.00 95.62 77 LEU A CA 1
ATOM 652 C C . LEU A 1 77 ? -9.750 -4.232 6.360 1.00 95.62 77 LEU A C 1
ATOM 654 O O . LEU A 1 77 ? -10.117 -3.955 7.498 1.00 95.62 77 LEU A O 1
ATOM 658 N N . PHE A 1 78 ? -9.825 -3.331 5.378 1.00 95.19 78 PHE A N 1
ATOM 659 C CA . PHE A 1 78 ? -10.321 -1.971 5.614 1.00 95.19 78 PHE A CA 1
ATOM 660 C C . PHE A 1 78 ? -11.820 -1.925 5.947 1.00 95.19 78 PHE A C 1
ATOM 662 O O . PHE A 1 78 ? -12.235 -1.127 6.787 1.00 95.19 78 PHE A O 1
ATOM 669 N N . GLN A 1 79 ? -12.640 -2.791 5.347 1.00 92.44 79 GLN A N 1
ATOM 670 C CA . GLN A 1 79 ? -14.056 -2.932 5.711 1.00 92.44 79 GLN A CA 1
ATOM 671 C C . GLN A 1 79 ? -14.226 -3.432 7.152 1.00 92.44 79 GLN A C 1
ATOM 673 O O . GLN A 1 79 ? -15.069 -2.913 7.883 1.00 92.44 79 GLN A O 1
ATOM 678 N N . GLN A 1 80 ? -13.408 -4.396 7.579 1.00 91.44 80 GLN A N 1
ATOM 679 C CA . GLN A 1 80 ? -13.368 -4.872 8.966 1.00 91.44 80 GLN A CA 1
ATOM 680 C C . GLN A 1 80 ? -12.946 -3.750 9.921 1.00 91.44 80 GLN A C 1
ATOM 682 O O . GLN A 1 80 ? -13.611 -3.528 10.934 1.00 91.44 80 GLN A O 1
ATOM 687 N N . GLY A 1 81 ? -11.932 -2.969 9.545 1.00 91.25 81 GLY A N 1
AT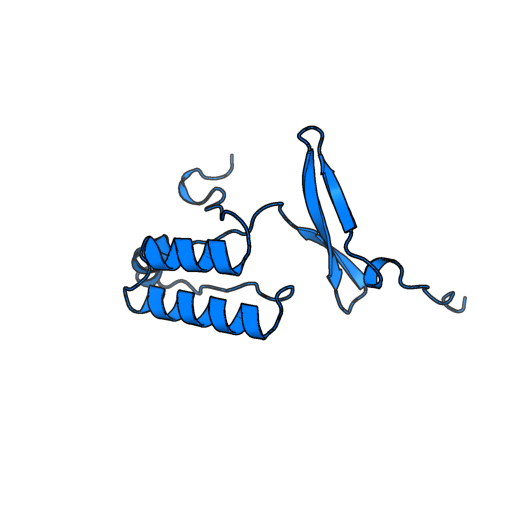OM 688 C CA . GLY A 1 81 ? -11.510 -1.787 10.288 1.00 91.25 81 GLY A CA 1
ATOM 689 C C . GLY A 1 81 ? -12.628 -0.759 10.477 1.00 91.25 81 GLY A C 1
ATOM 690 O O . GLY A 1 81 ? -12.865 -0.303 11.592 1.00 91.25 81 GLY A O 1
ATOM 691 N N . LEU A 1 82 ? -13.399 -0.461 9.426 1.00 88.81 82 LEU A N 1
ATOM 692 C CA . LEU A 1 82 ? -14.561 0.439 9.510 1.00 88.81 82 LEU A CA 1
ATOM 693 C C . LEU A 1 82 ? -15.693 -0.098 10.406 1.00 88.81 82 LEU A C 1
ATOM 695 O O . LEU A 1 82 ? -16.449 0.688 10.990 1.00 88.81 82 LEU A O 1
ATOM 699 N N . ALA A 1 83 ? -15.797 -1.422 10.533 1.00 88.75 83 ALA A N 1
ATOM 700 C CA . ALA A 1 83 ? -16.737 -2.104 11.420 1.00 88.75 83 ALA A CA 1
ATOM 701 C C . ALA A 1 83 ? -16.253 -2.196 12.884 1.00 88.75 83 ALA A C 1
ATOM 703 O O . ALA A 1 83 ? -16.923 -2.828 13.699 1.00 88.75 83 ALA A O 1
ATOM 704 N N . GLY A 1 84 ? -15.119 -1.571 13.228 1.00 83.44 84 GLY A N 1
ATOM 705 C CA . GLY A 1 84 ? -14.554 -1.564 14.583 1.00 83.44 84 GLY A CA 1
ATOM 706 C C . GLY A 1 84 ? -13.582 -2.713 14.871 1.00 83.44 84 GLY A C 1
ATOM 707 O O . GLY A 1 84 ? -13.383 -3.102 16.018 1.00 83.44 84 GLY A O 1
ATOM 708 N N . ARG A 1 85 ? -13.008 -3.317 13.824 1.00 76.81 85 ARG A N 1
ATOM 709 C CA . ARG A 1 85 ? -11.990 -4.379 13.907 1.00 76.81 85 ARG A CA 1
ATOM 710 C C . ARG A 1 85 ? -10.740 -3.957 13.135 1.00 76.81 85 ARG A C 1
ATOM 712 O O . ARG A 1 85 ? -10.397 -4.560 12.131 1.00 76.81 85 ARG A O 1
ATOM 719 N N . GLY A 1 86 ? -10.163 -2.819 13.518 1.00 75.25 86 GLY A N 1
ATOM 720 C CA . GLY A 1 86 ? -8.962 -2.236 12.900 1.00 75.25 86 GLY A CA 1
ATOM 721 C C . GLY A 1 86 ? -7.758 -2.315 13.832 1.00 75.25 86 GLY A C 1
ATOM 722 O O . GLY A 1 86 ? -7.102 -1.302 14.077 1.00 75.25 86 GLY A O 1
ATOM 723 N N . GLY A 1 87 ? -7.536 -3.482 14.437 1.00 84.50 87 GLY A N 1
ATOM 724 C CA . GLY A 1 87 ? -6.575 -3.665 15.522 1.00 84.50 87 GLY A CA 1
ATOM 725 C C . GLY A 1 87 ? -5.163 -4.009 15.047 1.00 84.50 87 GLY A C 1
ATOM 726 O O . GLY A 1 87 ? -4.846 -4.006 13.857 1.00 84.50 87 GLY A O 1
ATOM 727 N N . GLU A 1 88 ? -4.289 -4.351 15.997 1.00 87.75 88 GLU A N 1
ATOM 728 C CA . GLU A 1 88 ? -2.919 -4.788 15.685 1.00 87.75 88 GLU A CA 1
ATOM 729 C C . GLU A 1 88 ? -2.880 -6.067 14.843 1.00 87.75 88 GLU A C 1
ATOM 731 O O . GLU A 1 88 ? -2.014 -6.199 13.982 1.00 87.75 88 GLU A O 1
ATOM 736 N N . ALA A 1 89 ? -3.836 -6.978 15.044 1.00 90.38 89 ALA A N 1
ATOM 737 C CA . ALA A 1 89 ? -3.939 -8.203 14.258 1.00 90.38 89 ALA A CA 1
ATOM 738 C C . ALA A 1 89 ? -4.205 -7.908 12.772 1.00 90.38 89 ALA A C 1
ATOM 740 O O . ALA A 1 89 ? -3.555 -8.488 11.904 1.00 90.38 89 ALA A O 1
ATOM 741 N N . ASP A 1 90 ? -5.101 -6.964 12.474 1.00 92.25 90 ASP A N 1
ATOM 742 C CA . ASP A 1 90 ? -5.439 -6.579 11.100 1.00 92.25 90 ASP A CA 1
ATOM 743 C C . ASP A 1 90 ? -4.287 -5.814 10.438 1.00 92.25 90 ASP A C 1
ATOM 745 O O . ASP A 1 90 ? -3.986 -6.021 9.262 1.00 92.25 90 ASP A O 1
ATOM 749 N N . GLN A 1 91 ? -3.584 -4.977 11.211 1.00 92.62 91 GLN A N 1
ATOM 750 C CA . GLN A 1 91 ? -2.358 -4.309 10.768 1.00 92.62 91 GLN A CA 1
ATOM 751 C C . GLN A 1 91 ? -1.263 -5.326 10.416 1.00 92.62 91 GLN A C 1
ATOM 753 O O . GLN A 1 91 ? -0.645 -5.208 9.358 1.00 92.62 91 GLN A O 1
ATOM 758 N N . ALA A 1 92 ? -1.035 -6.327 11.269 1.00 93.75 92 ALA A N 1
ATOM 759 C CA . ALA A 1 92 ? -0.054 -7.380 11.020 1.00 93.75 92 ALA A CA 1
ATOM 760 C C . ALA A 1 92 ? -0.442 -8.244 9.811 1.00 93.75 92 ALA A C 1
ATOM 762 O O . ALA A 1 92 ? 0.410 -8.571 8.987 1.00 93.75 92 ALA A O 1
ATOM 763 N N . ALA A 1 93 ? -1.732 -8.561 9.659 1.00 94.88 93 ALA A N 1
ATOM 764 C CA . ALA A 1 93 ? -2.245 -9.270 8.491 1.00 94.88 93 ALA A CA 1
ATOM 765 C C . ALA A 1 93 ? -2.043 -8.466 7.198 1.00 94.88 93 ALA A C 1
ATOM 767 O O . ALA A 1 93 ? -1.666 -9.037 6.175 1.00 94.88 93 ALA A O 1
ATOM 768 N N . LEU A 1 94 ? -2.249 -7.145 7.239 1.00 95.94 94 LEU A N 1
ATOM 769 C CA . LEU A 1 94 ? -2.020 -6.263 6.096 1.00 95.94 94 LEU A CA 1
ATOM 770 C C . LEU A 1 94 ? -0.530 -6.173 5.729 1.00 95.94 94 LEU A C 1
ATOM 772 O O . LEU A 1 94 ? -0.191 -6.232 4.550 1.00 95.94 94 LEU A O 1
ATOM 776 N N . GLU A 1 95 ? 0.357 -6.059 6.720 1.00 96.31 95 GLU A N 1
ATOM 777 C CA . GLU A 1 95 ? 1.814 -6.055 6.515 1.00 96.31 95 GLU A CA 1
ATOM 778 C C . GLU A 1 95 ? 2.313 -7.377 5.921 1.00 96.31 95 GLU A C 1
ATOM 780 O O . GLU A 1 95 ? 3.097 -7.363 4.974 1.00 96.31 95 GLU A O 1
ATOM 785 N N . ALA A 1 96 ? 1.808 -8.510 6.420 1.00 96.31 96 ALA A N 1
ATOM 786 C CA . ALA A 1 96 ? 2.125 -9.831 5.883 1.00 96.31 96 ALA A CA 1
ATOM 787 C C . ALA A 1 96 ? 1.597 -10.018 4.452 1.00 96.31 96 ALA A C 1
ATOM 789 O O . ALA A 1 96 ? 2.289 -10.577 3.607 1.00 96.31 96 ALA A O 1
ATOM 790 N N . LEU A 1 97 ? 0.388 -9.527 4.160 1.00 95.94 97 LEU A N 1
ATOM 791 C CA . LEU A 1 97 ? -0.207 -9.592 2.823 1.00 95.94 97 LEU A CA 1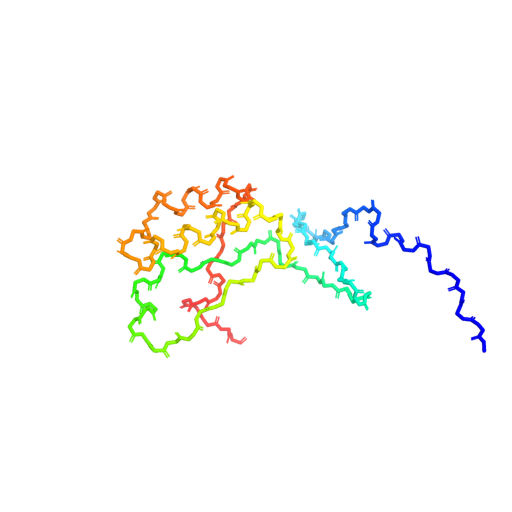
ATOM 792 C C . LEU A 1 97 ? 0.590 -8.791 1.784 1.00 95.94 97 LEU A C 1
ATOM 794 O O . LEU A 1 97 ? 0.677 -9.208 0.632 1.00 95.94 97 LEU A O 1
ATOM 798 N N . LEU A 1 98 ? 1.124 -7.633 2.176 1.00 93.69 98 LEU A N 1
ATOM 799 C CA . LEU A 1 98 ? 1.856 -6.718 1.292 1.00 93.69 98 LEU A CA 1
ATOM 800 C C . LEU A 1 98 ? 3.374 -6.952 1.297 1.00 93.69 98 LEU A C 1
ATOM 802 O O . LEU A 1 98 ? 4.097 -6.206 0.632 1.00 93.69 98 LEU A O 1
ATOM 806 N N . ASP A 1 99 ? 3.833 -7.941 2.069 1.00 93.75 99 ASP A N 1
ATOM 807 C CA . ASP A 1 99 ? 5.240 -8.282 2.300 1.00 93.75 99 ASP A CA 1
ATOM 808 C C . ASP A 1 99 ? 6.111 -7.064 2.656 1.00 93.75 99 ASP A C 1
ATOM 810 O O . ASP A 1 99 ? 7.241 -6.891 2.200 1.00 93.75 99 ASP A O 1
ATOM 814 N N . GLN A 1 100 ? 5.559 -6.139 3.447 1.00 92.38 100 GLN A N 1
ATOM 815 C CA . GLN A 1 100 ? 6.290 -4.952 3.873 1.00 92.38 100 GLN A CA 1
ATOM 816 C C . GLN A 1 100 ? 5.678 -4.286 5.096 1.00 92.38 100 GLN A C 1
ATOM 818 O O . GLN A 1 100 ? 4.475 -4.338 5.342 1.00 92.38 100 GLN A O 1
ATOM 823 N N . LYS A 1 101 ? 6.520 -3.538 5.812 1.00 93.88 101 LYS A N 1
ATOM 824 C CA . LYS A 1 101 ? 6.064 -2.627 6.864 1.00 93.88 101 LYS A CA 1
ATOM 825 C C . LYS A 1 101 ? 5.359 -1.415 6.271 1.00 93.88 101 LYS A C 1
ATOM 827 O O . LYS A 1 101 ? 5.834 -0.824 5.299 1.00 93.88 101 LYS A O 1
ATOM 832 N N . LEU A 1 102 ? 4.299 -0.976 6.939 1.00 94.75 102 LEU A N 1
ATOM 833 C CA . LEU A 1 102 ? 3.511 0.180 6.525 1.00 94.75 102 LEU A CA 1
ATOM 834 C C . LEU A 1 102 ? 3.948 1.442 7.266 1.00 94.75 102 LEU A C 1
ATOM 836 O O . LEU A 1 102 ? 4.509 1.400 8.363 1.00 94.75 102 LEU A O 1
ATOM 840 N N . THR A 1 103 ? 3.690 2.595 6.659 1.00 94.19 103 THR A N 1
ATOM 841 C CA . THR A 1 103 ? 3.927 3.902 7.273 1.00 94.19 103 THR A CA 1
ATOM 842 C C . THR A 1 103 ? 2.618 4.660 7.458 1.00 94.19 103 THR A C 1
ATOM 844 O O . THR A 1 103 ? 1.696 4.543 6.659 1.00 94.19 103 THR A O 1
ATOM 847 N N . ARG A 1 104 ? 2.546 5.492 8.498 1.00 92.81 104 ARG A N 1
ATOM 848 C CA . ARG A 1 104 ? 1.476 6.493 8.659 1.00 92.81 104 ARG A CA 1
ATOM 849 C C . ARG A 1 104 ? 1.815 7.810 7.948 1.00 92.81 104 ARG A C 1
ATOM 851 O O . ARG A 1 104 ? 1.069 8.781 8.036 1.00 92.81 104 ARG A O 1
ATOM 858 N N . GLY A 1 105 ? 2.972 7.868 7.284 1.00 91.06 105 GLY A N 1
ATOM 859 C CA . GLY A 1 105 ? 3.514 9.092 6.708 1.00 91.06 105 GLY A CA 1
ATOM 860 C C . GLY A 1 105 ? 3.608 10.206 7.752 1.00 91.06 105 GLY A C 1
ATOM 861 O O . GLY A 1 105 ? 3.946 9.974 8.913 1.00 91.06 105 GLY A O 1
ATOM 862 N N . HIS A 1 106 ? 3.255 11.415 7.331 1.00 89.31 106 HIS A N 1
ATOM 863 C CA . HIS A 1 106 ? 3.264 12.615 8.165 1.00 89.31 106 HIS A CA 1
ATOM 864 C C . HIS A 1 106 ? 1.933 12.875 8.884 1.00 89.31 106 HIS A C 1
ATOM 866 O O . HIS A 1 106 ? 1.730 13.965 9.411 1.00 89.31 106 HIS A O 1
ATOM 872 N N . PHE A 1 107 ? 1.033 11.884 8.948 1.00 88.00 107 PHE A N 1
ATOM 873 C CA . PHE A 1 107 ? -0.338 12.070 9.435 1.00 88.00 107 PHE A CA 1
ATOM 874 C C . PHE A 1 107 ? -0.428 12.749 10.814 1.00 88.00 107 PHE A C 1
ATOM 876 O O . PHE A 1 107 ? -1.251 13.634 11.004 1.00 88.00 107 PHE A O 1
ATOM 883 N N . TYR A 1 108 ? 0.457 12.394 11.752 1.00 85.44 108 TYR A N 1
ATOM 884 C CA . TYR A 1 108 ? 0.497 13.002 13.091 1.00 85.44 108 TYR A CA 1
ATOM 885 C C . TYR A 1 108 ? 1.493 14.156 13.245 1.00 85.44 108 TYR A C 1
ATOM 887 O O . TYR A 1 108 ? 1.485 14.822 14.274 1.00 85.44 108 TYR A O 1
ATOM 895 N N . ARG A 1 109 ? 2.401 14.349 12.283 1.00 82.62 109 ARG A N 1
ATOM 896 C CA . ARG A 1 109 ? 3.553 15.256 12.429 1.00 82.62 109 ARG A CA 1
ATOM 897 C C . ARG A 1 109 ? 3.472 16.498 11.544 1.00 82.62 109 ARG A C 1
ATOM 899 O O . ARG A 1 109 ? 4.265 17.404 11.746 1.00 82.62 109 ARG A O 1
ATOM 906 N N . GLY A 1 110 ? 2.527 16.549 10.605 1.00 71.00 110 GLY A N 1
ATOM 907 C CA . GLY A 1 110 ? 2.471 17.614 9.609 1.00 71.00 110 GLY A CA 1
ATOM 908 C C . GLY A 1 110 ? 3.659 17.569 8.642 1.00 71.00 110 GLY A C 1
ATOM 909 O O . GLY A 1 110 ? 4.575 16.748 8.773 1.00 71.00 110 GLY A O 1
ATOM 910 N N . VAL A 1 111 ? 3.604 18.434 7.635 1.00 71.25 111 VAL A N 1
ATOM 911 C CA . VAL A 1 111 ? 4.717 18.706 6.723 1.00 71.25 111 VAL A CA 1
ATOM 912 C C . VAL A 1 111 ? 5.054 20.179 6.931 1.00 71.25 111 VAL A C 1
ATOM 914 O O . VAL A 1 111 ? 4.151 21.008 6.818 1.00 71.25 111 VAL A O 1
ATOM 917 N N . GLU A 1 112 ? 6.290 20.470 7.327 1.00 55.28 112 GLU A N 1
ATOM 918 C CA . GLU A 1 112 ? 6.827 21.838 7.387 1.00 55.28 112 GLU A CA 1
ATOM 919 C C . GLU A 1 112 ? 7.269 22.304 5.997 1.00 55.28 112 GLU A C 1
ATOM 921 O O . GLU A 1 112 ? 7.788 21.454 5.230 1.00 55.28 112 GLU A O 1
#

Foldseek 3Di:
DPPDDDPPPLPVDWDWDQDPVRQTWTWHADPVRDIDTHDSAAADPLLCLVVVVVVPDDDDDDCRPPDPVLVVLVVVLSVCSNVVNSDPVSQVVNCVSVVHHHDNPCVPPDDD

pLDDT: mean 89.76, std 8.59, range [49.78, 97.69]

Radius of gyration: 17.38 Å; Cα contacts (8 Å, |Δi|>4): 101; chains: 1; bounding box: 40×33×54 Å

Sequence (112 aa):
MKPRDCPRPCQQQCYFLRDRKNIDFPVMVDEFCRLHLLNSRYLSLLRELETLREKRLSLRLELRHQDPEVAAKVIRLFQQGLAGRGGEADQAALEALLDQKLTRGHFYRGVE

Secondary structure (DSSP, 8-state):
-PPPPP--GGGTS-EEEE-TT--EEEEEE-TTS-EEE--SS-B--GGGHHHHHTTTPPP----TTS-HHHHHHHHHHHHHHHTT--SHHHHHHHHHHTTS--B-TTTTT---

Mean predicted aligned error: 5.32 Å